Protein 2FK9 (pdb70)

CATH classification: 2.60.40.150

Sequence (140 aa):
HSSGLVPTMKFNGYLRVRIGEAVGLQPTRWSLRHSLFKKGHQLLDPYLTVSVDQVRVGQTSTKQKTNKPTYNEEFCANVTDGGHLELAVFHETPLGYDHFVANCTLQFQELLRTTGASDTFEGWVDLEPEGKVFVVITLT

GO terms:
  GO:1903078 positive regulation of protein localization to plasma membrane (P, TAS)
  GO:0034351 negative regulation of glial cell apoptotic process (P, IMP)
  GO:2000810 regulation of bicellular tight junction assembly (P, IMP)
  GO:0050861 positive regulation of B cell receptor signaling pathway (P, IMP)
  GO:0060252 positive regulation of glial cell proliferation (P, IMP)
  GO:0006468 protein phosphorylation (P, IMP)
  GO:0019899 enzyme binding (F, IPI)
  GO:0004697 diacylglycerol-dependent serine/threonine kinase activity (F, TAS)
  GO:0006468 protein phosphorylation (P, TAS)
  GO:0007165 signal transduction (P, TAS)
  GO:0005829 cytosol (C, TAS)
  GO:0005515 protein binding (F, IPI)
  GO:0004672 protein kinase activity (F, IDA)
  GO:0005737 cytoplasm (C, IDA)
  GO:0005886 plasma membrane (C, IDA)
  GO:0106310 protein serine kinase activity (F, EXP)
  GO:0070062 extracellular exosome (C, HDA)

B-factor: mean 22.93, std 8.93, range [8.43, 63.79]

Foldseek 3Di:
DDPPDVCVAFAFFKKKKWWFKKAWWDDDPVCCVPQVDPPVDRFFQKKKFKDFPPHTFDIFDTHPRHRIDGTRDMTMDGDDRTFWMKIWMWGDGPDDDTHGTWMFIGGVVNVCVVQPVAQWDWAWGATPPTIIITMIMGGD

Structure (mmCIF, N/CA/C/O backbone):
data_2FK9
#
_entry.id   2FK9
#
_cell.length_a   45.007
_cell.length_b   49.404
_cell.length_c   67.508
_cell.angle_alpha   90.00
_cell.angle_beta   90.00
_cell.angle_gamma   90.00
#
_symmetry.space_group_name_H-M   'P 21 21 21'
#
loop_
_entity.id
_entity.type
_entity.pdbx_description
1 polymer 'protein kinase C, eta type'
2 water water
#
loop_
_atom_site.group_PDB
_atom_site.id
_atom_site.type_symbol
_atom_site.label_atom_id
_atom_site.label_alt_id
_atom_site.label_comp_id
_atom_site.label_asym_id
_atom_site.label_entity_id
_atom_site.label_seq_id
_atom_site.pdbx_PDB_ins_code
_atom_site.Cartn_x
_atom_site.Cartn_y
_atom_site.Cartn_z
_atom_site.occupancy
_atom_site.B_iso_or_equiv
_atom_site.auth_seq_id
_atom_site.auth_comp_id
_atom_site.auth_asym_id
_atom_site.auth_atom_id
_atom_site.pdbx_PDB_model_num
ATOM 1 N N . HIS A 1 10 ? 60.796 -9.396 -13.552 1.00 34.97 -9 HIS A N 1
ATOM 2 C CA . HIS A 1 10 ? 60.785 -7.932 -13.210 1.00 34.26 -9 HIS A CA 1
ATOM 3 C C . HIS A 1 10 ? 59.935 -7.117 -14.181 1.00 34.53 -9 HIS A C 1
ATOM 4 O O . HIS A 1 10 ? 60.044 -7.270 -15.420 1.00 32.91 -9 HIS A O 1
ATOM 11 N N . SER A 1 11 ? 59.112 -6.233 -13.621 1.00 32.32 -8 SER A N 1
ATOM 12 C CA . SER A 1 11 ? 58.214 -5.413 -14.410 1.00 35.36 -8 SER A CA 1
ATOM 13 C C . SER A 1 11 ? 58.989 -4.480 -15.289 1.00 37.38 -8 SER A C 1
ATOM 14 O O . SER A 1 11 ? 60.036 -3.969 -14.878 1.00 41.06 -8 SER A O 1
ATOM 17 N N . SER A 1 12 ? 58.501 -4.269 -16.507 1.00 38.25 -7 SER A N 1
ATOM 18 C CA . SER A 1 12 ? 59.029 -3.186 -17.327 1.00 38.56 -7 SER A CA 1
ATOM 19 C C . SER A 1 12 ? 58.034 -2.014 -17.360 1.00 40.36 -7 SER A C 1
ATOM 20 O O . SER A 1 12 ? 58.124 -1.134 -18.222 1.00 42.03 -7 SER A O 1
ATOM 23 N N . GLY A 1 13 ? 57.099 -1.989 -16.413 1.00 39.70 -6 GLY A N 1
ATOM 24 C CA . GLY A 1 13 ? 56.100 -0.925 -16.378 1.00 37.71 -6 GLY A CA 1
ATOM 25 C C . GLY A 1 13 ? 56.430 0.136 -15.346 1.00 37.73 -6 GLY A C 1
ATOM 26 O O . GLY A 1 13 ? 55.529 0.840 -14.871 1.00 36.47 -6 GLY A O 1
ATOM 27 N N . LEU A 1 14 ? 57.723 0.259 -15.008 1.00 37.35 -5 LEU A N 1
ATOM 28 C CA . LEU A 1 14 ? 58.197 1.243 -14.029 1.00 36.27 -5 LEU A CA 1
ATOM 29 C C . LEU A 1 14 ? 57.689 2.652 -14.315 1.00 35.19 -5 LEU A C 1
ATOM 30 O O . LEU A 1 14 ? 57.817 3.152 -15.435 1.00 34.07 -5 LEU A O 1
ATOM 35 N N . VAL A 1 15 ? 57.145 3.280 -13.276 1.00 33.61 -4 VAL A N 1
ATOM 36 C CA . VAL A 1 15 ? 56.608 4.631 -13.310 1.00 32.14 -4 VAL A CA 1
ATOM 37 C C . VAL A 1 15 ? 57.802 5.603 -13.239 1.00 33.67 -4 VAL A C 1
ATOM 38 O O . VAL A 1 15 ? 58.522 5.623 -12.224 1.00 33.61 -4 VAL A O 1
ATOM 42 N N . PRO A 1 16 ? 58.021 6.421 -14.292 1.00 34.46 -3 PRO A N 1
ATOM 43 C CA . PRO A 1 16 ? 59.165 7.356 -14.252 1.00 35.12 -3 PRO A CA 1
ATOM 44 C C . PRO A 1 16 ? 58.948 8.534 -13.291 1.00 36.97 -3 PRO A C 1
ATOM 45 O O . PRO A 1 16 ? 57.803 8.847 -12.945 1.00 36.85 -3 PRO A O 1
ATOM 49 N N . THR A 1 24 ? 49.532 5.365 -9.629 1.00 33.65 5 THR A N 1
ATOM 50 C CA . THR A 1 24 ? 50.832 5.805 -10.211 1.00 33.68 5 THR A CA 1
ATOM 51 C C . THR A 1 24 ? 51.785 6.713 -9.359 1.00 34.00 5 THR A C 1
ATOM 52 O O . THR A 1 24 ? 52.969 6.361 -9.184 1.00 35.14 5 THR A O 1
ATOM 56 N N . MET A 1 25 ? 51.324 7.850 -8.817 1.00 28.00 6 MET A N 1
ATOM 57 C CA . MET A 1 25 ? 52.225 8.634 -7.947 1.00 26.80 6 MET A CA 1
ATOM 58 C C . MET A 1 25 ? 51.591 9.716 -7.059 1.00 22.92 6 MET A C 1
ATOM 59 O O . MET A 1 25 ? 50.497 10.226 -7.329 1.00 22.88 6 MET A O 1
ATOM 64 N N . LYS A 1 26 ? 52.329 10.091 -6.023 1.00 19.45 7 LYS A N 1
A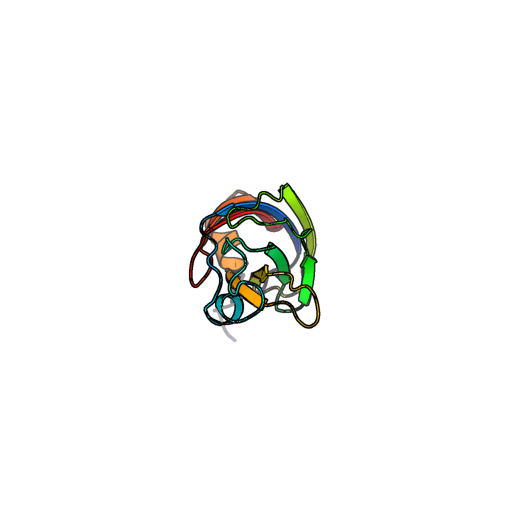TOM 65 C CA . LYS A 1 26 ? 51.864 11.061 -5.029 1.00 19.42 7 LYS A CA 1
ATOM 66 C C . LYS A 1 26 ? 52.670 12.369 -5.161 1.00 18.44 7 LYS A C 1
ATOM 67 O O . LYS A 1 26 ? 53.743 12.373 -5.771 1.00 17.91 7 LYS A O 1
ATOM 73 N N . PHE A 1 27 ? 52.154 13.475 -4.623 1.00 16.10 8 PHE A N 1
ATOM 74 C CA . PHE A 1 27 ? 52.818 14.768 -4.793 1.00 16.82 8 PHE A CA 1
ATOM 75 C C . PHE A 1 27 ? 53.701 15.050 -3.598 1.00 17.42 8 PHE A C 1
ATOM 76 O O . PHE A 1 27 ? 53.267 14.871 -2.466 1.00 18.24 8 PHE A O 1
ATOM 84 N N . ASN A 1 28 ? 54.948 15.448 -3.856 1.00 17.91 9 ASN A N 1
ATOM 85 C CA . ASN A 1 28 ? 55.876 15.857 -2.790 1.00 17.41 9 ASN A CA 1
ATOM 86 C C . ASN A 1 28 ? 56.454 17.180 -3.170 1.00 18.74 9 ASN A C 1
ATOM 87 O O . ASN A 1 28 ? 57.123 17.292 -4.196 1.00 17.60 9 ASN A O 1
ATOM 92 N N . GLY A 1 29 ? 56.178 18.195 -2.368 1.00 17.64 10 GLY A N 1
ATOM 93 C CA . GLY A 1 29 ? 56.606 19.542 -2.710 1.00 20.09 10 GLY A CA 1
ATOM 94 C C . GLY A 1 29 ? 55.878 20.545 -1.853 1.00 20.52 10 GLY A C 1
ATOM 95 O O . GLY A 1 29 ? 55.303 20.197 -0.815 1.00 23.28 10 GLY A O 1
ATOM 96 N N . TYR A 1 30 ? 55.905 21.787 -2.299 1.00 19.42 11 TYR A N 1
ATOM 97 C CA . TYR A 1 30 ? 55.319 22.882 -1.542 1.00 17.53 11 TYR A CA 1
ATOM 98 C C . TYR A 1 30 ? 54.024 23.315 -2.185 1.00 20.28 11 TYR A C 1
ATOM 99 O O . TYR A 1 30 ? 53.922 23.413 -3.410 1.00 19.61 11 TYR A O 1
ATOM 108 N N . LEU A 1 31 ? 53.034 23.577 -1.341 1.00 17.26 12 LEU A N 1
ATOM 109 C CA . LEU A 1 31 ? 51.710 23.995 -1.764 1.00 17.67 12 LEU A CA 1
ATOM 110 C C . LEU A 1 31 ? 51.449 25.434 -1.280 1.00 17.23 12 LEU A C 1
ATOM 111 O O . LEU A 1 31 ? 51.632 25.725 -0.098 1.00 14.62 12 LEU A O 1
ATOM 116 N N . ARG A 1 32 ? 51.024 26.321 -2.184 1.00 12.23 13 ARG A N 1
ATOM 117 C CA . ARG A 1 32 ? 50.482 27.639 -1.783 1.00 14.77 13 ARG A CA 1
ATOM 118 C C . ARG A 1 32 ? 49.093 27.829 -2.341 1.00 16.73 13 ARG A C 1
ATOM 119 O O . ARG A 1 32 ? 48.922 27.758 -3.574 1.00 16.30 13 ARG A O 1
ATOM 127 N N . VAL A 1 33 ? 48.101 28.026 -1.464 1.00 14.51 14 VAL A N 1
ATOM 128 C CA . VAL A 1 33 ? 46.710 28.141 -1.883 1.00 16.34 14 VAL A CA 1
ATOM 129 C C . VAL A 1 33 ? 46.215 29.524 -1.502 1.00 17.43 14 VAL A C 1
ATOM 130 O O . VAL A 1 33 ? 46.304 29.907 -0.300 1.00 18.01 14 VAL A O 1
ATOM 134 N N . ARG A 1 34 ? 45.672 30.244 -2.486 1.00 17.09 15 ARG A N 1
ATOM 135 C CA . ARG A 1 34 ? 45.021 31.518 -2.215 1.00 16.52 15 ARG A CA 1
ATOM 136 C C . ARG A 1 34 ? 43.545 31.385 -2.586 1.00 15.79 15 ARG A C 1
ATOM 137 O O . ARG A 1 34 ? 43.193 30.835 -3.634 1.00 17.75 15 ARG A O 1
ATOM 145 N N . ILE A 1 35 ? 42.689 31.880 -1.680 1.00 16.16 16 ILE A N 1
ATOM 146 C CA . ILE A 1 35 ? 41.243 31.776 -1.825 1.00 16.98 16 ILE A CA 1
ATOM 147 C C . ILE A 1 35 ? 40.748 33.181 -2.107 1.00 15.71 16 ILE A C 1
ATOM 148 O O . ILE A 1 35 ? 40.985 34.128 -1.305 1.00 16.67 16 ILE A O 1
ATOM 153 N N . GLY A 1 36 ? 40.050 33.320 -3.234 1.00 16.02 17 GLY A N 1
ATOM 154 C CA . GLY A 1 36 ? 39.524 34.627 -3.628 1.00 15.26 17 GLY A CA 1
ATOM 155 C C . GLY A 1 36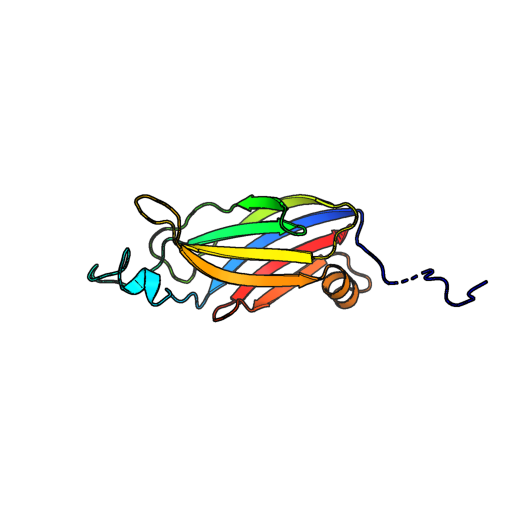 ? 38.093 34.770 -3.120 1.00 19.23 17 GLY A C 1
ATOM 156 O O . GLY A 1 36 ? 37.859 34.748 -1.916 1.00 19.04 17 GLY A O 1
ATOM 157 N N . GLU A 1 37 ? 37.147 34.849 -4.058 1.00 16.31 18 GLU A N 1
ATOM 158 C CA . GLU A 1 37 ? 35.733 34.970 -3.769 1.00 17.01 18 GLU A CA 1
ATOM 159 C C . GLU A 1 37 ? 35.077 33.613 -3.843 1.00 19.30 18 GLU A C 1
ATOM 160 O O . GLU A 1 37 ? 35.474 32.748 -4.648 1.00 18.85 18 GLU A O 1
ATOM 166 N N . ALA A 1 38 ? 34.028 33.444 -3.043 1.00 19.07 19 ALA A N 1
ATOM 167 C CA . ALA A 1 38 ? 33.119 32.325 -3.241 1.00 20.68 19 ALA A CA 1
ATOM 168 C C . ALA A 1 38 ? 31.749 32.891 -3.576 1.00 21.33 19 ALA A C 1
ATOM 169 O O . ALA A 1 38 ? 31.408 34.003 -3.178 1.00 19.40 19 ALA A O 1
ATOM 171 N N . VAL A 1 39 ? 30.978 32.134 -4.350 1.00 17.54 20 VAL A N 1
ATOM 172 C CA . VAL A 1 39 ? 29.648 32.592 -4.748 1.00 19.62 20 VAL A CA 1
ATOM 173 C C . VAL A 1 39 ? 28.690 31.410 -4.713 1.00 21.10 20 VAL A C 1
ATOM 174 O O . VAL A 1 39 ? 29.106 30.232 -4.816 1.00 19.03 20 VAL A O 1
ATOM 178 N N . GLY A 1 40 ? 27.408 31.736 -4.580 1.00 19.01 21 GLY A N 1
ATOM 179 C CA . GLY A 1 40 ? 26.336 30.712 -4.733 1.00 19.36 21 GLY A CA 1
ATOM 180 C C . GLY A 1 40 ? 26.273 29.749 -3.567 1.00 19.50 21 GLY A C 1
ATOM 181 O O . GLY A 1 40 ? 25.764 28.622 -3.726 1.00 17.96 21 GLY A O 1
ATOM 182 N N . LEU A 1 41 ? 26.779 30.156 -2.393 1.00 20.79 22 LEU A N 1
ATOM 183 C CA . LEU A 1 41 ? 26.670 29.267 -1.221 1.00 18.17 22 LEU A CA 1
ATOM 184 C C . LEU A 1 41 ? 25.212 29.133 -0.806 1.00 17.09 22 LEU A C 1
ATOM 185 O O . LEU A 1 41 ? 24.434 30.113 -0.853 1.00 17.74 22 LEU A O 1
ATOM 190 N N . GLN A 1 42 ? 24.858 27.927 -0.354 1.00 12.88 23 GLN A N 1
ATOM 191 C CA . GLN A 1 42 ? 23.477 27.627 0.023 1.00 16.37 23 GLN A CA 1
ATOM 192 C C . GLN A 1 42 ? 23.413 26.988 1.439 1.00 19.12 23 GLN A C 1
ATOM 193 O O . GLN A 1 42 ? 23.962 25.901 1.631 1.00 19.60 23 GLN A O 1
ATOM 199 N N . PRO A 1 43 ? 22.687 27.618 2.392 1.00 19.31 24 PRO A N 1
ATOM 200 C CA . PRO A 1 43 ? 22.487 26.956 3.705 1.00 20.07 24 PRO A CA 1
ATOM 201 C C . PRO A 1 43 ? 21.834 25.605 3.505 1.00 19.91 24 PRO A C 1
ATOM 202 O O . PRO A 1 43 ? 20.946 25.461 2.637 1.00 19.20 24 PRO A O 1
ATOM 206 N N . THR A 1 44 ? 22.234 24.621 4.316 1.00 20.97 25 THR A N 1
ATOM 207 C CA . THR A 1 44 ? 21.586 23.322 4.275 1.00 20.88 25 THR A CA 1
ATOM 208 C C . THR A 1 44 ? 20.240 23.420 4.993 1.00 20.25 25 THR A C 1
ATOM 209 O O . THR A 1 44 ? 19.995 24.365 5.762 1.00 19.16 25 THR A O 1
ATOM 213 N N . ARG A 1 45 ? 19.387 22.415 4.776 1.00 19.12 26 ARG A N 1
ATOM 214 C CA . ARG A 1 45 ? 18.149 22.319 5.537 1.00 16.34 26 ARG A CA 1
ATOM 215 C C . ARG A 1 45 ? 18.457 22.324 7.044 1.00 18.34 26 ARG A C 1
ATOM 216 O O . ARG A 1 45 ? 17.692 22.928 7.819 1.00 15.89 26 ARG A O 1
ATOM 224 N N . TRP A 1 46 ? 19.552 21.655 7.457 1.00 18.83 27 TRP A N 1
ATOM 225 C CA . TRP A 1 46 ? 19.899 21.631 8.895 1.00 20.01 27 TRP A CA 1
ATOM 226 C C . TRP A 1 46 ? 20.085 23.075 9.399 1.00 20.05 27 TRP A C 1
ATOM 227 O O . TRP A 1 46 ? 19.517 23.472 10.434 1.00 19.91 27 TRP A O 1
ATOM 238 N N . SER A 1 47 ? 20.878 23.844 8.671 1.00 17.88 28 SER A N 1
ATOM 239 C CA . SER A 1 47 ? 21.117 25.226 9.076 1.00 18.42 28 SER A CA 1
ATOM 240 C C . SER A 1 47 ? 19.826 26.023 9.077 1.00 18.69 28 SER A C 1
ATOM 241 O O . SER A 1 47 ? 19.604 26.816 10.002 1.00 21.10 28 SER A O 1
ATOM 244 N N . LEU A 1 48 ? 18.962 25.797 8.081 1.00 19.48 29 LEU A N 1
ATOM 245 C CA . LEU A 1 48 ? 17.736 26.582 7.978 1.00 18.65 29 LEU A CA 1
ATOM 246 C C . LEU A 1 48 ? 16.793 26.366 9.166 1.00 20.73 29 LEU A C 1
ATOM 247 O O . LEU A 1 48 ? 15.962 27.240 9.512 1.00 22.63 29 LEU A O 1
ATOM 252 N N . ARG A 1 49 ? 16.862 25.179 9.747 1.00 19.31 30 ARG A N 1
ATOM 253 C CA . ARG A 1 49 ? 15.966 24.803 10.858 1.00 19.26 30 ARG A CA 1
ATOM 254 C C . ARG A 1 49 ? 16.571 25.151 12.220 1.00 18.54 30 ARG A C 1
ATOM 255 O O . ARG A 1 49 ? 15.865 25.072 13.244 1.00 20.54 30 ARG A O 1
ATOM 263 N N . HIS A 1 50 ? 17.845 25.534 12.234 1.00 19.17 31 HIS A N 1
ATOM 264 C CA . HIS A 1 50 ? 18.518 25.808 13.510 1.00 19.93 31 HIS A CA 1
ATOM 265 C C . HIS A 1 50 ? 18.992 27.256 13.483 1.00 20.94 31 HIS A C 1
ATOM 266 O O . HIS A 1 50 ? 18.165 28.191 13.591 1.00 19.78 31 HIS A O 1
ATOM 273 N N . SER A 1 51 ? 20.291 27.461 13.251 1.00 21.12 32 SER A N 1
ATOM 274 C CA . SER A 1 51 ? 20.883 28.797 13.345 1.00 20.43 32 SER A CA 1
ATOM 275 C C . SER A 1 51 ? 20.189 29.817 12.432 1.00 21.85 32 SER A C 1
ATOM 276 O O . SER A 1 51 ? 20.086 31.004 12.772 1.00 21.24 32 SER A O 1
ATOM 279 N N . LEU A 1 52 ? 19.737 29.387 11.265 1.00 19.70 33 LEU A N 1
ATOM 280 C CA . LEU A 1 52 ? 19.084 30.349 10.329 1.00 20.31 33 LEU A CA 1
ATOM 281 C C . LEU A 1 52 ? 17.566 30.233 10.281 1.00 21.53 33 LEU A C 1
ATOM 282 O O . LEU A 1 52 ? 16.937 30.576 9.268 1.00 22.69 33 LEU A O 1
ATOM 287 N N . PHE A 1 53 ? 16.996 29.757 11.392 1.00 20.15 34 PHE A N 1
ATOM 288 C CA . PHE A 1 53 ? 15.539 29.680 11.559 1.00 19.79 34 PHE A CA 1
ATOM 289 C C . PHE A 1 53 ? 14.954 31.005 12.036 1.00 20.31 34 PHE A C 1
ATOM 290 O O . PHE A 1 53 ? 15.323 31.524 13.115 1.00 21.04 34 PHE A O 1
ATOM 298 N N . LYS A 1 54 ? 14.042 31.550 11.215 1.00 18.41 35 LYS A N 1
ATOM 299 C CA . LYS A 1 54 ? 13.279 32.759 11.554 1.00 17.46 35 LYS A CA 1
ATOM 300 C C . LYS A 1 54 ? 14.156 33.931 12.024 1.00 19.09 35 LYS A C 1
ATOM 301 O O . LYS A 1 54 ? 13.859 34.583 13.037 1.00 20.37 35 LYS A O 1
ATOM 307 N N . LYS A 1 55 ? 15.197 34.220 11.260 1.00 15.32 36 LYS A N 1
ATOM 308 C CA . LYS A 1 55 ? 16.068 35.336 11.581 1.00 19.22 36 LYS A CA 1
ATOM 309 C C . LYS A 1 55 ? 15.838 36.613 10.742 1.00 18.72 36 LYS A C 1
ATOM 310 O O . LYS A 1 55 ? 16.535 37.611 10.971 1.00 19.94 36 LYS A O 1
ATOM 316 N N . GLY A 1 56 ? 14.954 36.561 9.742 1.00 16.66 37 GLY A N 1
ATOM 317 C CA . GLY A 1 56 ? 14.776 37.690 8.796 1.00 17.62 37 GLY A CA 1
ATOM 318 C C . GLY A 1 56 ? 15.690 37.607 7.574 1.00 16.80 37 GLY A C 1
ATOM 319 O O . GLY A 1 56 ? 15.633 38.440 6.697 1.00 17.60 37 GLY A O 1
ATOM 320 N N . HIS A 1 57 ? 16.534 36.590 7.531 1.00 15.65 38 HIS A N 1
ATOM 321 C CA . HIS A 1 57 ? 17.466 36.349 6.418 1.00 18.38 38 HIS A CA 1
ATOM 322 C C . HIS A 1 57 ? 17.936 34.865 6.478 1.00 18.24 38 HIS A C 1
ATOM 323 O O . HIS A 1 57 ? 17.780 34.187 7.522 1.00 17.47 38 HIS A O 1
ATOM 330 N N . GLN A 1 58 ? 18.526 34.387 5.384 1.00 15.84 39 GLN A N 1
ATOM 331 C CA . G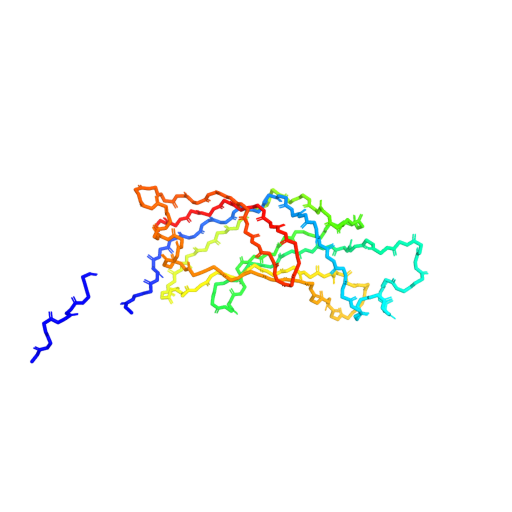LN A 1 58 ? 19.190 33.073 5.325 1.00 17.12 39 GLN A CA 1
ATOM 332 C C . GLN A 1 58 ? 20.569 33.299 4.702 1.00 18.73 39 GLN A C 1
ATOM 333 O O . GLN A 1 58 ? 20.928 32.725 3.664 1.00 19.46 39 GLN A O 1
ATOM 339 N N . LEU A 1 59 ? 21.330 34.206 5.326 1.00 16.41 40 LEU A N 1
ATOM 340 C CA . LEU A 1 59 ? 22.704 34.479 4.889 1.00 15.80 40 LEU A CA 1
ATOM 341 C C . LEU A 1 59 ? 23.596 33.750 5.900 1.00 15.61 40 LEU A C 1
ATOM 342 O O . LEU A 1 59 ? 23.407 33.905 7.120 1.00 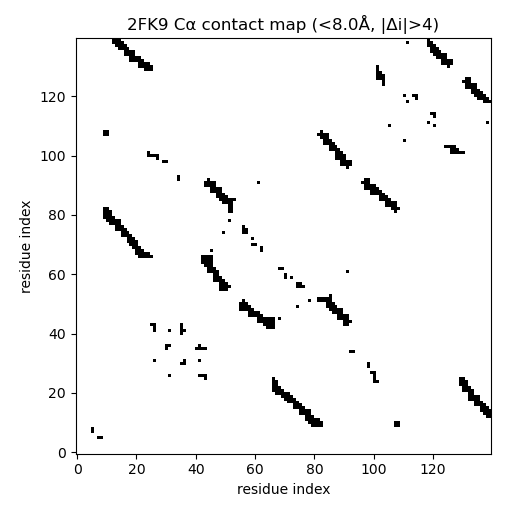20.42 40 LEU A O 1
ATOM 347 N N . LEU A 1 60 ? 24.559 32.998 5.377 1.00 15.54 41 LEU A N 1
ATOM 348 C CA . LEU A 1 60 ? 25.550 32.265 6.159 1.00 16.05 41 LEU A CA 1
ATOM 349 C C . LEU A 1 60 ? 26.556 33.170 6.894 1.00 17.86 41 LEU A C 1
ATOM 350 O O . LEU A 1 60 ? 26.670 34.350 6.583 1.00 18.18 41 LEU A O 1
ATOM 355 N N . ASP A 1 61 ? 27.294 32.589 7.847 1.00 17.24 42 ASP A N 1
ATOM 356 C CA . ASP A 1 61 ? 28.526 33.225 8.362 1.00 17.21 42 ASP A CA 1
ATOM 357 C C . ASP A 1 61 ? 29.662 32.235 7.971 1.00 18.24 42 ASP A C 1
ATOM 358 O O . ASP A 1 61 ? 30.117 31.435 8.805 1.00 17.37 42 ASP A O 1
ATOM 363 N N . PRO A 1 62 ? 30.096 32.281 6.699 1.00 17.89 43 PRO A N 1
ATOM 364 C CA . PRO A 1 62 ? 30.938 31.227 6.167 1.00 16.93 43 PRO A CA 1
ATOM 365 C C . PRO A 1 62 ? 32.432 31.373 6.391 1.00 14.93 43 PRO A C 1
ATOM 366 O O . PRO A 1 62 ? 33.012 32.475 6.291 1.00 17.27 43 PRO A O 1
ATOM 370 N N . TYR A 1 63 ? 33.074 30.229 6.652 1.00 16.96 44 TYR A N 1
ATOM 371 C CA . TYR A 1 63 ? 34.538 30.212 6.540 1.00 17.42 44 TYR A CA 1
ATOM 372 C C . TYR A 1 63 ? 34.896 28.951 5.771 1.00 19.39 44 TYR A C 1
ATOM 373 O O . TYR A 1 63 ? 34.022 28.060 5.580 1.00 17.08 44 TYR A O 1
ATOM 382 N N . LEU A 1 64 ? 36.151 28.868 5.312 1.00 16.84 45 LEU A N 1
ATOM 383 C CA . LEU A 1 64 ? 36.632 27.680 4.607 1.00 15.95 45 LEU A CA 1
ATOM 384 C C . LEU A 1 64 ? 37.855 27.080 5.311 1.00 17.97 45 LEU A C 1
ATOM 385 O O . LEU A 1 64 ? 38.685 27.825 5.808 1.00 17.72 45 LEU A O 1
ATOM 390 N N . THR A 1 65 ? 37.908 25.746 5.393 1.00 17.01 46 THR A N 1
ATOM 391 C CA . THR A 1 65 ? 39.111 25.047 5.791 1.00 16.52 46 THR A CA 1
ATOM 392 C C . THR A 1 65 ? 39.836 24.515 4.564 1.00 17.26 46 THR A C 1
ATOM 393 O O . THR A 1 65 ? 39.233 24.180 3.509 1.00 17.37 46 THR A O 1
ATOM 397 N N . VAL A 1 66 ? 41.155 24.437 4.696 1.00 19.80 47 VAL A N 1
ATOM 398 C CA . VAL A 1 66 ? 41.989 23.912 3.650 1.00 19.65 47 VAL A CA 1
ATOM 399 C C . VAL A 1 66 ? 42.694 22.705 4.280 1.00 22.45 47 VAL A C 1
ATOM 400 O O . VAL A 1 66 ? 43.360 22.842 5.337 1.00 23.39 47 VAL A O 1
ATOM 404 N N . SER A 1 67 ? 42.497 21.536 3.672 1.00 20.71 48 SER 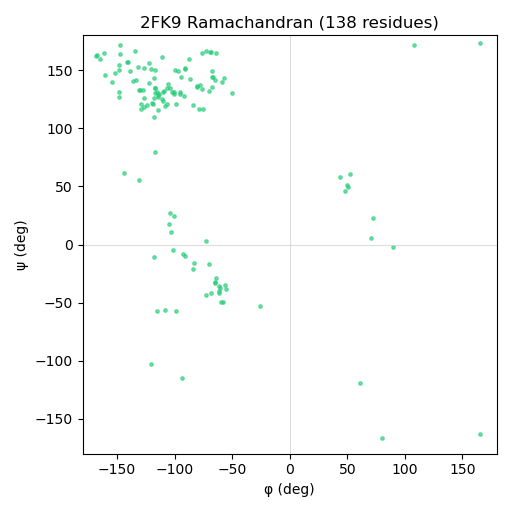A N 1
ATOM 405 C CA . SER A 1 67 ? 43.161 20.296 4.165 1.00 21.84 48 SER A CA 1
ATOM 406 C C . SER A 1 67 ? 43.942 19.585 3.059 1.00 20.17 48 SER A C 1
ATOM 407 O O . SER A 1 67 ? 43.615 19.701 1.870 1.00 19.97 48 SER A O 1
ATOM 410 N N . VAL A 1 68 ? 44.980 18.868 3.461 1.00 20.73 49 VAL A N 1
ATOM 411 C CA . VAL A 1 68 ? 45.786 18.035 2.563 1.00 19.10 49 VAL A CA 1
ATOM 412 C C . VAL A 1 68 ? 45.623 16.612 3.072 1.00 22.84 49 VAL A C 1
ATOM 413 O O . VAL A 1 68 ? 46.072 16.290 4.173 1.00 22.37 49 VAL A O 1
ATOM 417 N N . ASP A 1 69 ? 44.912 15.791 2.303 1.00 19.91 50 ASP A N 1
ATOM 418 C CA . ASP A 1 69 ? 44.583 14.420 2.742 1.00 22.37 50 ASP A CA 1
ATOM 419 C C . ASP A 1 69 ? 44.126 14.401 4.211 1.00 24.68 50 ASP A C 1
ATOM 420 O O . ASP A 1 69 ? 44.720 13.729 5.061 1.00 24.25 50 ASP A O 1
ATOM 425 N N . GLN A 1 70 ? 43.080 15.148 4.502 1.00 25.18 51 GLN A N 1
ATOM 426 C CA . GLN A 1 70 ? 42.426 15.079 5.843 1.00 28.23 51 GLN A CA 1
ATOM 427 C C . GLN A 1 70 ? 43.241 15.676 7.001 1.00 27.62 51 GLN A C 1
ATOM 428 O O . GLN A 1 70 ? 42.824 15.587 8.153 1.00 26.80 51 GLN A O 1
ATOM 434 N N . VAL A 1 71 ? 44.380 16.302 6.703 1.00 25.28 52 VAL A N 1
ATOM 435 C CA . VAL A 1 71 ? 45.103 17.032 7.734 1.00 25.90 52 VAL A CA 1
ATOM 436 C C . VAL A 1 71 ? 44.876 18.521 7.430 1.00 25.30 52 VAL A C 1
ATOM 437 O O . VAL A 1 71 ? 45.217 18.957 6.352 1.00 20.74 52 VAL A O 1
ATOM 441 N N . ARG A 1 72 ? 44.297 19.267 8.372 1.00 23.52 53 ARG A N 1
ATOM 442 C CA . ARG A 1 72 ? 43.982 20.687 8.148 1.00 22.90 53 ARG A CA 1
ATOM 443 C C . ARG A 1 72 ? 45.260 21.503 8.097 1.00 23.37 53 ARG A C 1
ATOM 444 O O . ARG A 1 72 ? 46.106 21.374 8.969 1.00 23.59 53 ARG A O 1
ATOM 452 N N . VAL A 1 73 ? 45.387 22.352 7.088 1.00 19.47 54 VAL A N 1
ATOM 453 C CA . VAL A 1 73 ? 46.571 23.172 6.955 1.00 21.82 54 VAL A CA 1
ATOM 454 C C . VAL A 1 73 ? 46.230 24.665 7.036 1.00 21.09 54 VAL A C 1
ATOM 455 O O . VAL A 1 73 ? 47.129 25.526 7.161 1.00 22.01 54 VAL A O 1
ATOM 459 N N . GLY A 1 74 ? 44.946 24.982 6.995 1.00 16.20 55 GLY A N 1
ATOM 460 C CA . GLY A 1 74 ? 44.523 26.391 7.086 1.00 14.71 55 GLY A CA 1
ATOM 461 C C . GLY A 1 74 ? 43.023 26.555 7.299 1.00 16.01 55 GLY A C 1
ATOM 462 O O . GLY A 1 74 ? 42.250 25.640 7.044 1.00 15.83 55 GLY A O 1
ATOM 463 N N . GLN A 1 75 ? 42.643 27.752 7.752 1.00 16.68 56 GLN A N 1
ATOM 464 C CA . GLN A 1 75 ? 41.256 28.120 7.997 1.00 14.66 56 GLN A CA 1
ATOM 465 C C . GLN A 1 75 ? 41.152 29.579 7.733 1.00 16.52 56 GLN A C 1
ATOM 466 O O . GLN A 1 75 ? 41.937 30.364 8.288 1.00 16.02 56 GLN A O 1
ATOM 472 N N . THR A 1 76 ? 40.193 29.958 6.880 1.00 16.52 57 THR A N 1
ATOM 473 C CA . THR A 1 76 ? 39.957 31.399 6.640 1.00 15.09 57 THR A CA 1
ATOM 474 C C . THR A 1 76 ? 39.287 32.021 7.855 1.00 15.13 57 THR A C 1
ATOM 475 O O . THR A 1 76 ? 38.750 31.323 8.725 1.00 16.37 57 THR A O 1
ATOM 479 N N . SER A 1 77 ? 39.276 33.356 7.893 1.00 14.65 58 SER A N 1
ATOM 480 C CA . SER A 1 77 ? 38.423 34.091 8.850 1.00 15.03 58 SER A CA 1
ATOM 481 C C . SER A 1 77 ? 36.963 33.782 8.491 1.00 16.11 58 SER A C 1
ATOM 482 O O . SER A 1 77 ? 36.676 33.294 7.369 1.00 17.02 58 SER A O 1
ATOM 485 N N . THR A 1 78 ? 36.044 34.090 9.413 1.00 12.33 59 THR A N 1
ATOM 486 C CA . THR A 1 78 ? 34.624 33.926 9.141 1.00 12.03 59 THR A CA 1
ATOM 487 C C . THR A 1 78 ? 34.078 35.254 8.670 1.00 13.45 59 THR A C 1
ATOM 488 O O . THR A 1 78 ? 34.288 36.284 9.361 1.00 14.19 59 THR A O 1
ATOM 492 N N . LYS A 1 79 ? 33.360 35.242 7.545 1.00 13.64 60 LYS A N 1
ATOM 493 C CA . LYS A 1 79 ? 32.684 36.457 7.076 1.00 15.17 60 LYS A CA 1
ATOM 494 C C . LYS A 1 79 ? 31.274 36.479 7.649 1.00 16.08 60 LYS A C 1
ATOM 495 O O . LYS A 1 79 ? 30.709 35.414 7.917 1.00 17.99 60 LYS A O 1
ATOM 501 N N . GLN A 1 80 ? 30.692 37.661 7.845 1.00 12.38 61 GLN A N 1
ATOM 502 C CA . GLN A 1 80 ? 29.388 37.749 8.495 1.00 13.87 61 GLN A CA 1
ATOM 503 C C . GLN A 1 80 ? 28.305 37.946 7.425 1.00 13.84 61 GLN A C 1
ATOM 504 O O . GLN A 1 80 ? 28.426 38.831 6.551 1.00 13.97 61 GLN A O 1
ATOM 510 N N . LYS A 1 81 ? 27.243 37.129 7.522 1.00 12.75 62 LYS A N 1
ATOM 511 C CA . LYS A 1 81 ? 26.006 37.404 6.782 1.00 13.73 62 LYS A CA 1
ATOM 512 C C . LYS A 1 81 ? 26.251 37.630 5.302 1.00 13.33 62 LYS A C 1
ATOM 513 O O . LYS A 1 81 ? 25.922 38.691 4.756 1.00 12.24 62 LYS A O 1
ATOM 519 N N . THR A 1 82 ? 26.794 36.593 4.666 1.00 14.26 63 THR A N 1
ATOM 520 C CA . THR A 1 82 ? 27.004 36.581 3.227 1.00 16.05 63 THR A CA 1
ATOM 521 C C . THR A 1 82 ? 27.023 35.172 2.682 1.00 16.10 63 THR A C 1
ATOM 522 O O . THR A 1 82 ? 27.608 34.244 3.286 1.00 16.46 63 THR A O 1
ATOM 526 N N . ASN A 1 83 ? 26.395 35.019 1.527 1.00 16.78 64 ASN A N 1
ATOM 527 C CA . ASN A 1 83 ? 26.464 33.756 0.777 1.00 14.32 64 ASN A CA 1
ATOM 528 C C . ASN A 1 83 ? 27.437 33.897 -0.392 1.00 14.23 64 ASN A C 1
ATOM 529 O O . ASN A 1 83 ? 27.497 33.037 -1.259 1.00 17.55 64 ASN A O 1
ATOM 534 N N . LYS A 1 84 ? 28.192 35.000 -0.401 1.00 14.73 65 LYS A N 1
ATOM 535 C CA . LYS A 1 84 ? 29.193 35.266 -1.448 1.00 15.68 65 LYS A CA 1
ATOM 536 C C . LYS A 1 84 ? 30.397 35.959 -0.816 1.00 13.75 65 LYS A C 1
ATOM 537 O O . LYS A 1 84 ? 30.747 37.105 -1.189 1.00 15.56 65 LYS A O 1
ATOM 543 N N . PRO A 1 85 ? 31.064 35.267 0.142 1.00 17.25 66 PRO A N 1
ATOM 544 C CA . PRO A 1 85 ? 32.200 35.864 0.882 1.00 17.20 66 PRO A CA 1
ATOM 545 C C . PRO A 1 85 ? 33.379 36.110 -0.028 1.00 16.92 66 PRO A C 1
ATOM 546 O O . PRO A 1 85 ? 33.602 35.328 -0.978 1.00 17.76 66 PRO A O 1
ATOM 550 N N . THR A 1 86 ? 34.092 37.214 0.233 1.00 17.64 67 THR A N 1
ATOM 551 C CA . THR A 1 86 ? 35.360 37.475 -0.384 1.00 17.00 67 THR A CA 1
ATOM 552 C C . THR A 1 86 ? 36.459 37.309 0.657 1.00 19.45 67 THR A C 1
ATOM 553 O O . THR A 1 86 ? 36.490 38.050 1.660 1.00 19.69 67 THR A O 1
ATOM 557 N N . TYR A 1 87 ? 37.375 36.382 0.423 1.00 16.84 68 TYR A N 1
ATOM 558 C CA . TYR A 1 87 ? 38.452 36.138 1.400 1.00 17.21 68 TYR A CA 1
ATOM 559 C C . TYR A 1 87 ? 39.794 36.820 1.077 1.00 17.54 68 TYR A C 1
ATOM 560 O O . TYR A 1 87 ? 40.301 37.605 1.887 1.00 18.23 68 TYR A O 1
ATOM 569 N N . ASN A 1 88 ? 40.353 36.530 -0.102 1.00 15.97 69 ASN A N 1
ATOM 570 C CA . ASN A 1 88 ? 41.732 36.954 -0.431 1.00 14.86 69 ASN A CA 1
ATOM 571 C C . ASN A 1 88 ? 42.686 36.564 0.709 1.00 16.74 69 ASN A C 1
ATOM 572 O O . ASN A 1 88 ? 43.436 37.385 1.204 1.00 16.08 69 ASN A O 1
ATOM 577 N N . GLU A 1 89 ? 42.624 35.291 1.113 1.00 18.51 70 GLU A N 1
ATOM 578 C CA . GLU A 1 89 ? 43.454 34.756 2.201 1.00 17.14 70 GLU A CA 1
ATOM 579 C C . GLU A 1 89 ? 44.304 33.609 1.667 1.00 18.74 70 GLU A C 1
ATOM 580 O O . GLU A 1 89 ? 43.921 32.943 0.685 1.00 18.33 70 GLU A O 1
ATOM 586 N N . GLU A 1 90 ? 45.479 33.413 2.286 1.00 17.43 71 GLU A N 1
ATOM 587 C CA . GLU A 1 90 ? 46.532 32.589 1.652 1.00 16.79 71 GLU A CA 1
ATOM 588 C C . GLU A 1 90 ? 47.103 31.618 2.663 1.00 17.14 71 GLU A C 1
ATOM 589 O O . GLU A 1 90 ? 47.244 31.962 3.864 1.00 15.50 71 GLU A O 1
ATOM 595 N N . PHE A 1 91 ? 47.385 30.394 2.194 1.00 15.86 72 PHE A N 1
ATOM 596 C CA . PHE A 1 91 ? 47.788 29.306 3.113 1.00 16.86 72 PHE A CA 1
ATOM 597 C C . PHE A 1 91 ? 48.908 28.565 2.434 1.00 17.46 72 PHE A C 1
ATOM 598 O O . PHE A 1 91 ? 48.942 28.488 1.203 1.00 17.49 72 PHE A O 1
ATOM 606 N N . CYS A 1 92 ? 49.828 27.998 3.195 1.00 17.38 73 CYS A N 1
ATOM 607 C CA . CYS A 1 92 ? 50.893 27.232 2.543 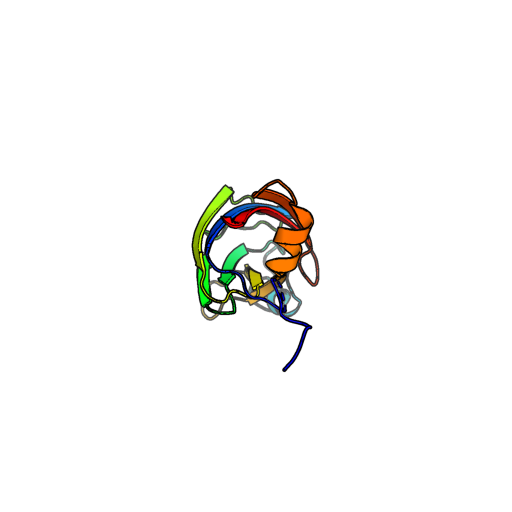1.00 17.98 73 CYS A CA 1
ATOM 608 C C . CYS A 1 92 ? 51.221 25.976 3.372 1.00 18.36 73 CYS A C 1
ATOM 609 O O . CYS A 1 92 ? 50.984 25.943 4.588 1.00 19.46 73 CYS A O 1
ATOM 612 N N . ALA A 1 93 ? 51.790 24.973 2.728 1.00 19.31 74 ALA A N 1
ATOM 613 C CA . ALA A 1 93 ? 52.177 23.744 3.431 1.00 16.72 74 ALA A CA 1
ATOM 614 C C . ALA A 1 93 ? 53.191 22.967 2.634 1.00 15.58 74 ALA A C 1
ATOM 615 O O . ALA A 1 93 ? 53.137 22.925 1.402 1.00 15.94 74 ALA A O 1
ATOM 617 N N . ASN A 1 94 ? 54.089 22.317 3.352 1.00 14.36 75 ASN A N 1
ATOM 618 C CA . ASN A 1 94 ? 54.934 21.291 2.771 1.00 14.94 75 ASN A CA 1
ATOM 619 C C . ASN A 1 94 ? 54.055 20.067 2.611 1.00 16.33 75 ASN A C 1
ATOM 620 O O . ASN A 1 94 ? 53.316 19.724 3.543 1.00 18.79 75 ASN A O 1
ATOM 625 N N . VAL A 1 95 ? 54.098 19.418 1.457 1.00 14.91 76 VAL A N 1
ATOM 626 C CA . VAL A 1 95 ? 53.265 18.247 1.266 1.00 16.68 76 VAL A CA 1
ATOM 627 C C . VAL A 1 95 ? 54.148 17.043 1.044 1.00 17.66 76 VAL A C 1
ATOM 628 O O . VAL A 1 95 ? 55.104 17.128 0.254 1.00 17.72 76 VAL A O 1
ATOM 632 N N . THR A 1 96 ? 53.832 15.929 1.717 1.00 18.17 77 THR A N 1
ATOM 633 C CA . THR A 1 96 ? 54.548 14.658 1.477 1.00 17.35 77 THR A CA 1
ATOM 634 C C . THR A 1 96 ? 53.529 13.557 1.198 1.00 20.48 77 THR A C 1
ATOM 635 O O . THR A 1 96 ? 52.501 13.461 1.884 1.00 16.92 77 THR A O 1
ATOM 639 N N . ASP A 1 97 ? 53.794 12.783 0.140 1.00 19.31 78 ASP A N 1
ATOM 640 C CA . ASP A 1 97 ? 52.884 11.749 -0.355 1.00 21.01 78 ASP A CA 1
ATOM 641 C C . ASP A 1 97 ? 51.430 12.207 -0.512 1.00 21.68 78 ASP A C 1
ATOM 642 O O . ASP A 1 97 ? 50.491 11.490 -0.112 1.00 20.69 78 ASP A O 1
ATOM 647 N N . GLY A 1 98 ? 51.253 13.386 -1.115 1.00 16.55 79 GLY A N 1
ATOM 648 C CA . GLY A 1 98 ? 49.972 14.104 -1.153 1.00 18.68 79 GLY A CA 1
ATOM 649 C C . GLY A 1 98 ? 49.099 13.520 -2.237 1.00 19.71 79 GLY A C 1
ATOM 650 O O . GLY A 1 98 ? 49.584 13.179 -3.334 1.00 18.19 79 GLY A O 1
ATOM 651 N N . GLY A 1 99 ? 47.827 13.330 -1.907 1.00 17.23 80 GLY A N 1
ATOM 652 C CA . GLY A 1 99 ? 46.883 12.753 -2.837 1.00 15.91 80 GLY A CA 1
ATOM 653 C C . GLY A 1 99 ? 45.968 13.884 -3.262 1.00 18.58 80 GLY A C 1
ATOM 654 O O . GLY A 1 99 ? 45.819 14.157 -4.454 1.00 15.54 80 GLY A O 1
ATOM 655 N N . HIS A 1 100 ? 45.338 14.533 -2.296 1.00 17.66 81 HIS A N 1
ATOM 656 C CA . HIS A 1 100 ? 44.445 15.630 -2.669 1.00 20.79 81 HIS A CA 1
ATOM 657 C C . HIS A 1 100 ? 44.358 16.781 -1.679 1.00 17.60 81 HIS A C 1
ATOM 658 O O . HIS A 1 100 ? 44.707 16.648 -0.509 1.00 18.09 81 HIS A O 1
ATOM 665 N N . LEU A 1 101 ? 43.817 17.890 -2.169 1.00 17.36 82 LEU A N 1
ATOM 666 C CA . LEU A 1 101 ? 43.582 19.105 -1.389 1.00 18.90 82 LEU A CA 1
ATOM 667 C C . LEU A 1 101 ? 42.069 19.217 -1.227 1.00 17.98 82 LEU A C 1
ATOM 668 O O . LEU A 1 101 ? 41.342 19.052 -2.205 1.00 17.51 82 LEU A O 1
ATOM 673 N N . GLU A 1 102 ? 41.590 19.448 -0.016 1.00 16.76 83 GLU A N 1
ATOM 674 C CA . GLU A 1 102 ? 40.145 19.575 0.183 1.00 14.38 83 GLU A CA 1
ATOM 675 C C . GLU A 1 102 ? 39.844 20.979 0.646 1.00 15.95 83 GLU A C 1
ATOM 676 O O . GLU A 1 102 ? 40.427 21.442 1.646 1.00 13.97 83 GLU A O 1
ATOM 682 N N . LEU A 1 103 ? 38.862 21.616 -0.005 1.00 15.59 84 LEU A N 1
ATOM 683 C CA . LEU A 1 103 ? 38.386 22.928 0.447 1.00 16.35 84 LEU A CA 1
ATOM 684 C C . LEU A 1 103 ? 36.992 22.687 0.983 1.00 19.38 84 LEU A C 1
ATOM 685 O O . LEU A 1 103 ? 36.164 22.104 0.274 1.00 22.21 84 LEU A O 1
ATOM 690 N N . ALA A 1 104 ? 36.734 23.074 2.226 1.00 16.78 85 ALA A N 1
ATOM 691 C CA . ALA A 1 104 ? 35.418 22.852 2.777 1.00 17.42 85 ALA A CA 1
ATOM 692 C C . ALA A 1 104 ? 34.831 24.111 3.410 1.00 19.22 85 ALA A C 1
ATOM 693 O O . ALA A 1 104 ? 35.514 24.777 4.184 1.00 19.22 85 ALA A O 1
ATOM 695 N N . VAL A 1 105 ? 33.570 24.402 3.091 1.00 17.76 86 VAL A N 1
ATOM 696 C CA . VAL A 1 105 ? 32.894 25.601 3.577 1.00 17.97 86 VAL A CA 1
ATOM 697 C C . VAL A 1 105 ? 31.991 25.217 4.742 1.00 17.75 86 VAL A C 1
ATOM 698 O O . VAL A 1 105 ? 31.179 24.255 4.635 1.00 19.69 86 VAL A O 1
ATOM 702 N N . PHE A 1 106 ? 32.127 25.955 5.860 1.00 17.93 87 PHE A N 1
ATOM 703 C CA . PHE A 1 106 ? 31.266 25.757 7.039 1.00 17.23 87 PHE A CA 1
ATOM 704 C C . PHE A 1 106 ? 30.539 27.073 7.391 1.00 19.41 87 PHE A C 1
ATOM 705 O O . PHE A 1 106 ? 31.013 28.153 7.078 1.00 19.60 87 PHE A O 1
ATOM 713 N N . HIS A 1 107 ? 29.411 26.935 8.068 1.00 18.63 88 HIS A N 1
ATOM 714 C CA . HIS A 1 107 ? 28.681 28.049 8.656 1.00 19.62 88 HIS A CA 1
ATOM 715 C C . HIS A 1 107 ? 29.024 28.125 10.159 1.00 17.66 88 HIS A C 1
ATOM 716 O O . HIS A 1 107 ? 28.840 27.139 10.898 1.00 19.85 88 HIS A O 1
ATOM 723 N N . GLU A 1 108 ? 29.568 29.263 10.596 1.00 18.33 89 GLU A N 1
ATOM 724 C CA . GLU A 1 108 ? 29.890 29.437 12.023 1.00 19.48 89 GLU A CA 1
ATOM 725 C C . GLU A 1 108 ? 28.611 29.680 12.825 1.00 18.60 89 GLU A C 1
ATOM 726 O O . GLU A 1 108 ? 27.899 30.697 12.639 1.00 21.30 89 GLU A O 1
ATOM 732 N N . THR A 1 109 ? 28.329 28.733 13.721 1.00 18.50 90 THR A N 1
ATOM 733 C CA . THR A 1 109 ? 27.169 28.846 14.604 1.00 18.06 90 THR A CA 1
ATOM 734 C C . THR A 1 109 ? 27.508 29.613 15.881 1.00 20.49 90 THR A C 1
ATOM 735 O O . THR A 1 109 ? 28.693 29.662 16.285 1.00 20.48 90 THR A O 1
ATOM 739 N N . PRO A 1 110 ? 26.474 30.158 16.593 1.00 20.25 91 PRO A N 1
ATOM 740 C CA . PRO A 1 110 ? 26.821 30.895 17.841 1.00 19.54 91 PRO A CA 1
ATOM 741 C C . PRO A 1 110 ? 27.510 29.990 18.908 1.00 19.13 91 PRO A C 1
ATOM 742 O O . PRO A 1 110 ? 28.402 30.440 19.637 1.00 19.51 91 PRO A O 1
ATOM 746 N N . LEU A 1 111 ? 27.088 28.738 18.987 1.00 18.50 92 LEU A N 1
ATOM 747 C CA . LEU A 1 111 ? 27.570 27.789 20.015 1.00 17.24 92 LEU A CA 1
ATOM 748 C C . LEU A 1 111 ? 27.562 26.403 19.435 1.00 18.11 92 LEU A C 1
ATOM 749 O O . LEU A 1 111 ? 26.735 26.105 18.564 1.00 20.00 92 LEU A O 1
ATOM 754 N N . GLY A 1 112 ? 28.479 25.559 19.908 1.00 17.00 93 GLY A N 1
ATOM 755 C CA . GLY A 1 112 ? 28.545 24.170 19.477 1.00 20.04 93 GLY A CA 1
ATOM 756 C C . GLY A 1 112 ? 29.242 24.027 18.125 1.00 17.14 93 GLY A C 1
ATOM 757 O O . GLY A 1 112 ? 29.874 24.968 17.601 1.00 19.38 93 GLY A O 1
ATOM 758 N N . TYR A 1 113 ? 29.117 22.855 17.518 1.00 20.13 94 TYR A N 1
ATOM 759 C CA . TYR A 1 113 ? 29.816 22.660 16.252 1.00 19.85 94 TYR A CA 1
ATOM 760 C C . TYR A 1 113 ? 29.230 23.538 15.161 1.00 20.91 94 TYR A C 1
ATOM 761 O O . TYR A 1 113 ? 28.028 23.832 15.166 1.00 20.19 94 TYR A O 1
ATOM 770 N N . ASP A 1 114 ? 30.092 23.921 14.232 1.00 19.75 95 ASP A N 1
ATOM 771 C CA . ASP A 1 114 ? 29.711 24.589 13.008 1.00 21.08 95 ASP A CA 1
ATOM 772 C C . ASP A 1 114 ? 28.966 23.641 12.087 1.00 19.20 95 ASP A C 1
ATOM 773 O O . ASP A 1 114 ? 28.906 22.429 12.359 1.00 22.78 95 ASP A O 1
ATOM 778 N N . HIS A 1 115 ? 28.312 24.187 11.065 1.00 18.50 96 HIS A N 1
ATOM 779 C CA . HIS A 1 115 ? 27.571 23.349 10.101 1.00 19.73 96 HIS A CA 1
ATOM 780 C C . HIS A 1 115 ? 28.255 23.240 8.767 1.00 20.39 96 HIS A C 1
ATOM 781 O O . HIS A 1 115 ? 28.692 24.244 8.203 1.00 19.01 96 HIS A O 1
ATOM 788 N N . PHE A 1 116 ? 28.331 22.014 8.240 1.00 19.10 97 PHE A N 1
ATOM 789 C CA . PHE A 1 116 ? 28.827 21.815 6.868 1.00 19.81 97 PHE A CA 1
ATOM 790 C C . PHE A 1 116 ? 27.978 22.571 5.870 1.00 21.39 97 PHE A C 1
ATOM 791 O O . PHE A 1 116 ? 26.741 22.598 5.987 1.00 22.18 97 PHE A O 1
ATOM 799 N N . VAL A 1 117 ? 28.635 23.176 4.872 1.00 18.16 98 VAL A N 1
ATOM 800 C CA . VAL A 1 117 ? 27.916 23.854 3.752 1.00 17.78 98 VAL A CA 1
ATOM 801 C C . VAL A 1 117 ? 28.182 23.151 2.412 1.00 18.16 98 VAL A C 1
ATOM 802 O O . VAL A 1 117 ? 27.242 22.673 1.747 1.00 19.28 98 VAL A O 1
ATOM 806 N N . ALA A 1 118 ? 29.458 23.046 2.033 1.00 18.94 99 ALA A N 1
ATOM 807 C CA . ALA A 1 118 ? 29.812 22.473 0.723 1.00 20.39 99 ALA A CA 1
ATOM 808 C C . ALA A 1 118 ? 31.314 22.194 0.713 1.00 20.05 99 ALA A C 1
ATOM 809 O O . ALA A 1 118 ? 32.049 22.717 1.570 1.00 20.17 99 ALA A O 1
ATOM 811 N N . ASN A 1 119 ? 31.778 21.367 -0.217 1.00 18.67 100 ASN A N 1
ATOM 812 C CA . ASN A 1 119 ? 33.220 21.130 -0.319 1.00 18.79 100 ASN A CA 1
ATOM 813 C C . ASN A 1 119 ? 33.668 20.876 -1.763 1.00 18.38 100 ASN A C 1
ATOM 814 O O . ASN A 1 119 ? 32.828 20.695 -2.660 1.00 17.58 100 ASN A O 1
ATOM 819 N N . CYS A 1 120 ? 34.984 20.817 -1.974 1.00 21.40 101 CYS A N 1
ATOM 820 C CA . CYS A 1 120 ? 35.570 20.538 -3.305 1.00 20.35 101 CYS A CA 1
ATOM 821 C C . CYS A 1 120 ? 36.848 19.793 -3.013 1.00 21.32 101 CYS A C 1
ATOM 822 O O . CYS A 1 120 ? 37.620 20.249 -2.164 1.00 22.74 101 CYS A O 1
ATOM 825 N N . THR A 1 121 ? 37.088 18.654 -3.695 1.00 21.07 102 THR A N 1
ATOM 826 C CA . THR A 1 121 ? 38.337 17.912 -3.512 1.00 20.20 102 THR A CA 1
ATOM 827 C C . THR A 1 121 ? 39.045 17.995 -4.830 1.00 20.92 102 THR A C 1
ATOM 828 O O . THR A 1 121 ? 38.456 17.653 -5.878 1.00 21.57 102 THR A O 1
ATOM 832 N N . LEU A 1 122 ? 40.291 18.444 -4.764 1.00 18.61 103 LEU A N 1
ATOM 833 C CA . LEU A 1 122 ? 41.147 18.599 -5.928 1.00 18.61 103 LEU A CA 1
ATOM 834 C C . LEU A 1 122 ? 42.301 17.649 -5.825 1.00 20.72 103 LEU A C 1
ATOM 835 O O . LEU A 1 122 ? 43.125 17.757 -4.897 1.00 22.52 103 LEU A O 1
ATOM 840 N N . GLN A 1 123 ? 42.384 16.696 -6.751 1.00 19.12 104 GLN A N 1
ATOM 841 C CA . GLN A 1 123 ? 43.548 15.812 -6.802 1.00 17.56 104 GLN A CA 1
ATOM 842 C C . GLN A 1 123 ? 44.797 16.596 -7.210 1.00 20.17 104 GLN A C 1
ATOM 843 O O . GLN A 1 123 ? 44.744 17.352 -8.181 1.00 18.93 104 GLN A O 1
ATOM 849 N N . PHE A 1 124 ? 45.937 16.377 -6.529 1.00 19.99 105 PHE A N 1
ATOM 850 C CA . PHE A 1 124 ? 47.186 17.072 -6.965 1.00 18.21 105 PHE A CA 1
ATOM 851 C C . PHE A 1 124 ? 47.549 16.679 -8.377 1.00 19.34 105 PHE A C 1
ATOM 852 O O . PHE A 1 124 ? 48.024 17.500 -9.169 1.00 18.28 105 PHE A O 1
ATOM 860 N N . GLN A 1 125 ? 47.326 15.409 -8.733 1.00 19.65 106 GLN A N 1
ATOM 861 C CA . GLN A 1 125 ? 47.657 15.037 -10.129 1.00 19.82 106 GLN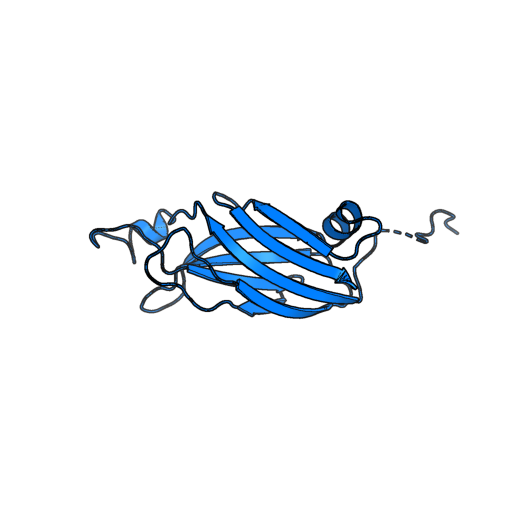 A CA 1
ATOM 862 C C . GLN A 1 125 ? 46.782 15.772 -11.171 1.00 21.25 106 GLN A C 1
ATOM 863 O O . GLN A 1 125 ? 47.270 16.068 -12.269 1.00 20.96 106 GLN A O 1
ATOM 869 N N . GLU A 1 126 ? 45.517 16.065 -10.842 1.00 17.79 107 GLU A N 1
ATOM 870 C CA . GLU A 1 126 ? 44.610 16.808 -11.763 1.00 21.76 107 GLU A CA 1
ATOM 871 C C . GLU A 1 126 ? 45.152 18.241 -11.873 1.00 22.90 107 GLU A C 1
ATOM 872 O O . GLU A 1 126 ? 45.187 18.819 -12.962 1.00 21.57 107 GLU A O 1
ATOM 878 N N . LEU A 1 127 ? 45.584 18.825 -10.741 1.00 22.31 108 LEU A N 1
ATOM 879 C CA . LEU A 1 127 ? 46.203 20.149 -10.808 1.00 21.48 108 LEU A CA 1
ATOM 880 C C . LEU A 1 127 ? 47.450 20.134 -11.695 1.00 23.82 108 LEU A C 1
ATOM 881 O O . LEU A 1 127 ? 47.556 20.942 -12.587 1.00 22.89 108 LEU A O 1
ATOM 886 N N . LEU A 1 128 ? 48.350 19.188 -11.482 1.00 20.93 109 LEU A N 1
ATOM 887 C CA . LEU A 1 128 ? 49.588 19.130 -12.264 1.00 20.79 109 LEU A CA 1
ATOM 888 C C . LEU A 1 128 ? 49.288 18.927 -13.746 1.00 22.21 109 LEU A C 1
ATOM 889 O O . LEU A 1 128 ? 49.946 19.517 -14.638 1.00 22.33 109 LEU A O 1
ATOM 894 N N . ARG A 1 129 ? 48.322 18.059 -14.035 1.00 20.39 110 ARG A N 1
ATOM 895 C CA . ARG A 1 129 ? 47.969 17.803 -15.435 1.00 19.86 110 ARG A CA 1
ATOM 896 C C . ARG A 1 129 ? 47.375 19.045 -16.135 1.00 20.16 110 ARG A C 1
ATOM 897 O O . ARG A 1 129 ? 47.521 19.245 -17.359 1.00 22.52 110 ARG A O 1
ATOM 905 N N . THR A 1 130 ? 46.679 19.850 -15.356 1.00 17.68 111 THR A N 1
ATOM 906 C CA . THR A 1 130 ? 46.011 21.033 -15.885 1.00 16.77 111 THR A CA 1
ATOM 907 C C . THR A 1 130 ? 47.039 22.101 -16.213 1.00 17.69 111 THR A C 1
ATOM 908 O O . THR A 1 130 ? 46.934 22.777 -17.250 1.00 18.99 111 THR A O 1
ATOM 912 N N . THR A 1 131 ? 48.018 22.308 -15.307 1.00 17.76 112 THR A N 1
ATOM 913 C CA . THR A 1 131 ? 48.844 23.496 -15.433 1.00 17.51 112 THR A CA 1
ATOM 914 C C . THR A 1 131 ? 49.992 23.308 -16.417 1.00 17.44 112 THR A C 1
ATOM 915 O O . THR A 1 131 ? 50.521 24.301 -16.940 1.00 18.33 112 THR A O 1
ATOM 919 N N . GLY A 1 132 ? 50.369 22.050 -16.687 1.00 20.02 113 GLY A N 1
ATOM 920 C CA . GLY A 1 132 ? 51.383 21.765 -17.734 1.00 19.86 113 GLY A CA 1
ATOM 921 C C . GLY A 1 132 ? 52.720 22.422 -17.414 1.00 19.61 113 GLY A C 1
ATOM 922 O O . GLY A 1 132 ? 53.306 22.147 -16.352 1.00 18.11 113 GLY A O 1
ATOM 923 N N . ALA A 1 133 ? 53.175 23.324 -18.291 1.00 16.91 114 ALA A N 1
ATOM 924 C CA . ALA A 1 133 ? 54.467 23.997 -18.125 1.00 19.50 114 ALA A CA 1
ATOM 925 C C . ALA A 1 133 ? 54.477 24.995 -16.972 1.00 19.02 114 ALA A C 1
ATOM 926 O O . ALA A 1 133 ? 55.545 25.447 -16.545 1.00 20.03 114 ALA A O 1
ATOM 928 N N . SER A 1 134 ? 53.284 25.371 -16.526 1.00 17.44 115 SER A N 1
ATOM 929 C CA . SER A 1 134 ? 53.101 26.288 -15.421 1.00 19.74 115 SER A CA 1
ATOM 930 C C . SER A 1 134 ? 53.005 25.535 -14.073 1.00 18.89 115 SER A C 1
ATOM 931 O O . SER A 1 134 ? 52.560 24.383 -14.034 1.00 19.25 115 SER A O 1
ATOM 934 N N . ASP A 1 135 ? 53.427 26.192 -12.986 1.00 16.89 116 ASP A N 1
ATOM 935 C CA . ASP A 1 135 ? 53.205 25.654 -11.635 1.00 15.59 116 ASP A CA 1
ATOM 936 C C . ASP A 1 135 ? 51.930 26.150 -10.968 1.00 17.24 116 ASP A C 1
ATOM 937 O O . ASP A 1 135 ? 51.561 25.657 -9.919 1.00 17.29 116 ASP A O 1
ATOM 942 N N . THR A 1 136 ? 51.268 27.114 -11.592 1.00 18.03 117 THR A N 1
ATOM 943 C CA . THR A 1 136 ? 50.112 27.799 -10.976 1.00 17.65 117 THR A CA 1
ATOM 944 C C . THR A 1 136 ? 48.817 27.502 -11.704 1.00 17.78 117 THR A C 1
ATOM 945 O O . THR A 1 136 ? 48.745 27.651 -12.932 1.00 20.03 117 THR A O 1
ATOM 949 N N . PHE A 1 137 ? 47.789 27.097 -10.952 1.00 16.71 118 PHE A N 1
ATOM 950 C CA . PHE A 1 137 ? 46.425 26.972 -11.471 1.00 17.05 118 PHE A CA 1
ATOM 951 C C . PHE A 1 137 ? 45.620 28.188 -10.948 1.00 17.82 118 PHE A C 1
ATOM 952 O O . PHE A 1 137 ? 45.713 28.489 -9.767 1.00 15.70 118 PHE A O 1
ATOM 960 N N . GLU A 1 138 ? 44.831 28.867 -11.786 1.00 13.98 119 GLU A N 1
ATOM 961 C CA . GLU A 1 138 ? 43.936 29.901 -11.278 1.00 15.24 119 GLU A CA 1
ATOM 962 C C . GLU A 1 138 ? 42.593 29.621 -11.880 1.00 18.36 119 GLU A C 1
ATOM 963 O O . GLU A 1 138 ? 42.478 29.444 -13.110 1.00 19.46 119 GLU A O 1
ATOM 969 N N . GLY A 1 139 ? 41.554 29.640 -11.068 1.00 15.50 120 GLY A N 1
ATOM 970 C CA . GLY A 1 139 ? 40.229 29.453 -11.684 1.00 17.37 120 GLY A CA 1
ATOM 971 C C . GLY A 1 139 ? 39.174 29.143 -10.658 1.00 19.03 120 GLY A C 1
ATOM 972 O O . GLY A 1 139 ? 39.463 28.988 -9.449 1.00 17.12 120 GLY A O 1
ATOM 973 N N . TRP A 1 140 ? 37.939 29.095 -11.147 1.00 18.76 121 TRP A N 1
ATOM 974 C CA . TRP A 1 140 ? 36.788 28.751 -10.293 1.00 17.11 121 TRP A CA 1
ATOM 975 C C . TRP A 1 140 ? 36.774 27.233 -10.184 1.00 18.30 121 TRP A C 1
ATOM 976 O O . TRP A 1 140 ? 36.884 26.549 -11.198 1.00 19.98 121 TRP A O 1
ATOM 987 N N . VAL A 1 141 ? 36.563 26.716 -8.972 1.00 18.45 122 VAL A N 1
ATOM 988 C CA . VAL A 1 141 ? 36.311 25.285 -8.778 1.00 18.82 122 VAL A CA 1
ATOM 989 C C . VAL A 1 141 ? 34.919 25.104 -8.182 1.00 18.20 122 VAL A C 1
ATOM 990 O O . VAL A 1 141 ? 34.469 25.926 -7.394 1.00 17.96 122 VAL A O 1
ATOM 994 N N . ASP A 1 142 ? 34.225 24.040 -8.592 1.00 16.33 123 ASP A N 1
ATOM 995 C CA . ASP A 1 142 ? 32.854 23.841 -8.139 1.00 14.63 123 ASP A CA 1
ATOM 996 C C . ASP A 1 142 ? 32.812 23.294 -6.727 1.00 18.05 123 ASP A C 1
ATOM 997 O O . ASP A 1 142 ? 33.559 22.382 -6.401 1.00 20.28 123 ASP A O 1
ATOM 1002 N N . LEU A 1 143 ? 31.906 23.825 -5.894 1.00 16.44 124 LEU A N 1
ATOM 1003 C CA . LEU A 1 143 ? 31.606 23.248 -4.581 1.00 16.94 124 LEU A CA 1
ATOM 1004 C C . LEU A 1 143 ? 30.399 22.323 -4.699 1.00 20.03 124 LEU A C 1
ATOM 1005 O O . LEU A 1 143 ? 29.486 22.578 -5.510 1.00 19.08 124 LEU A O 1
ATOM 1010 N N . GLU A 1 144 ? 30.423 21.233 -3.935 1.00 17.37 125 GLU A N 1
ATOM 1011 C CA . GLU A 1 144 ? 29.308 20.271 -3.908 1.00 16.96 125 GLU A CA 1
ATOM 1012 C C . GLU A 1 144 ? 28.637 20.428 -2.555 1.00 16.36 125 GLU A C 1
ATOM 1013 O O . GLU A 1 144 ? 29.330 20.384 -1.525 1.00 14.75 125 GLU A O 1
ATOM 1019 N N . PRO A 1 145 ? 27.295 20.539 -2.534 1.00 16.51 126 PRO A N 1
ATOM 1020 C CA . PRO A 1 145 ? 26.365 20.347 -3.687 1.00 16.60 126 PRO A CA 1
ATOM 1021 C C . PRO A 1 145 ? 26.174 21.569 -4.606 1.00 15.39 126 PRO A C 1
ATOM 1022 O O . PRO A 1 145 ? 25.664 21.410 -5.736 1.00 16.61 126 PRO A O 1
ATOM 1026 N N . GLU A 1 146 ? 26.563 22.761 -4.148 1.00 16.83 127 GLU A N 1
ATOM 1027 C CA . GLU A 1 146 ? 26.218 24.045 -4.820 1.00 15.81 127 GLU A CA 1
ATOM 1028 C C . GLU A 1 146 ? 27.298 25.058 -4.523 1.00 16.34 127 GLU A C 1
ATOM 1029 O O . GLU A 1 146 ? 27.872 25.040 -3.443 1.00 17.42 127 GLU A O 1
ATOM 1035 N N . GLY A 1 147 ? 27.550 25.962 -5.469 1.00 13.09 128 GLY A N 1
ATOM 1036 C CA . GLY A 1 147 ? 28.502 27.057 -5.246 1.00 14.22 128 GLY A CA 1
ATOM 1037 C C . GLY A 1 147 ? 29.811 26.886 -6.013 1.00 14.47 128 GLY A C 1
ATOM 1038 O O . GLY A 1 147 ? 30.073 25.850 -6.623 1.00 15.55 128 GLY A O 1
ATOM 1039 N N . LYS A 1 148 ? 30.639 27.931 -5.983 1.00 12.83 129 LYS A N 1
ATOM 1040 C CA . LYS A 1 148 ? 31.956 27.868 -6.606 1.00 16.61 129 LYS A CA 1
ATOM 1041 C C . LYS A 1 148 ? 32.898 28.755 -5.819 1.00 17.33 129 LYS A C 1
ATOM 1042 O O . LYS A 1 148 ? 32.457 29.683 -5.138 1.00 13.98 129 LYS A O 1
ATOM 1048 N N . VAL A 1 149 ? 34.182 28.441 -5.894 1.00 14.61 130 VAL A N 1
ATOM 1049 C CA . VAL A 1 149 ? 35.156 29.302 -5.234 1.00 15.95 130 VAL A CA 1
ATOM 1050 C C . VAL A 1 149 ? 36.347 29.538 -6.163 1.00 15.96 130 VAL A C 1
ATOM 1051 O O . VAL A 1 149 ? 36.770 28.628 -6.864 1.00 16.22 130 VAL A O 1
ATOM 1055 N N . PHE A 1 150 ? 36.869 30.756 -6.164 1.00 12.87 131 PHE A N 1
ATOM 1056 C CA . PHE A 1 150 ? 37.984 31.089 -7.037 1.00 11.40 131 PHE A CA 1
ATOM 1057 C C . PHE A 1 150 ? 39.270 30.855 -6.271 1.00 13.14 131 PHE A C 1
ATOM 1058 O O . PHE A 1 150 ? 39.428 31.357 -5.128 1.00 14.12 131 PHE A O 1
ATOM 1066 N N . VAL A 1 151 ? 40.195 30.089 -6.868 1.00 13.66 132 VAL A N 1
ATOM 1067 C CA . VAL A 1 151 ? 41.421 29.740 -6.168 1.00 14.77 132 VAL A CA 1
ATOM 1068 C C . VAL A 1 151 ? 42.617 29.977 -7.036 1.00 14.36 132 VAL A C 1
ATOM 1069 O O . VAL A 1 151 ? 42.511 29.968 -8.248 1.00 15.17 132 VAL A O 1
ATOM 1073 N N . VAL A 1 152 ? 43.755 30.239 -6.394 1.00 13.28 133 VAL A N 1
ATOM 1074 C CA . VAL A 1 152 ? 45.034 30.261 -7.109 1.00 13.46 133 VAL A CA 1
A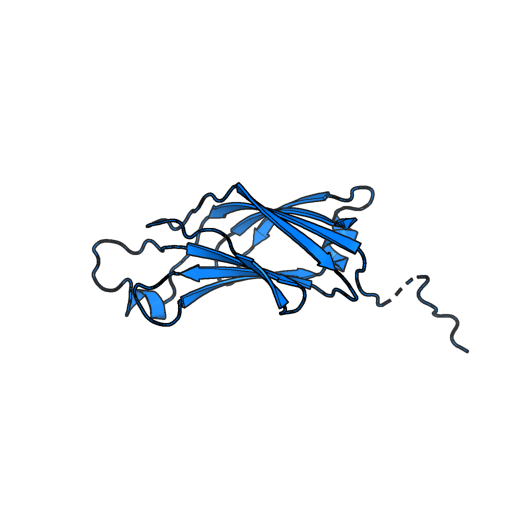TOM 1075 C C . VAL A 1 152 ? 45.923 29.306 -6.321 1.00 12.99 133 VAL A C 1
ATOM 1076 O O . VAL A 1 152 ? 46.203 29.545 -5.104 1.00 14.44 133 VAL A O 1
ATOM 1080 N N . ILE A 1 153 ? 46.358 28.250 -7.000 1.00 13.96 134 ILE A N 1
ATOM 1081 C CA . ILE A 1 153 ? 47.072 27.166 -6.311 1.00 14.01 134 ILE A CA 1
ATOM 1082 C C . ILE A 1 153 ? 48.397 26.939 -7.021 1.00 15.41 134 ILE A C 1
ATOM 1083 O O . ILE A 1 153 ? 48.409 26.699 -8.222 1.00 16.14 134 ILE A O 1
ATOM 1088 N N . THR A 1 154 ? 49.496 26.990 -6.260 1.00 14.69 135 THR A N 1
ATOM 1089 C CA . THR A 1 154 ? 50.832 26.796 -6.849 1.00 13.77 135 THR A CA 1
ATOM 1090 C C . THR A 1 154 ? 51.432 25.549 -6.235 1.00 13.49 135 THR A C 1
ATOM 1091 O O . THR A 1 154 ? 51.436 25.407 -5.024 1.00 14.31 135 THR A O 1
ATOM 1095 N N . LEU A 1 155 ? 51.939 24.669 -7.071 1.00 12.50 136 LEU A N 1
ATOM 1096 C CA . LEU A 1 155 ? 52.587 23.433 -6.636 1.00 12.11 136 LEU A CA 1
ATOM 1097 C C . LEU A 1 155 ? 54.018 23.508 -7.131 1.00 14.93 136 LEU A C 1
ATOM 1098 O O . LEU A 1 155 ? 54.251 23.634 -8.346 1.00 15.56 136 LEU A O 1
ATOM 1103 N N . THR A 1 156 ? 54.975 23.443 -6.207 1.00 14.62 137 THR A N 1
ATOM 1104 C CA . THR A 1 156 ? 56.390 23.517 -6.584 1.00 16.10 137 THR A CA 1
ATOM 1105 C C . THR A 1 156 ? 57.191 22.332 -6.076 1.00 17.93 137 THR A C 1
ATOM 1106 O O . THR A 1 156 ? 56.963 21.907 -4.948 1.00 18.20 137 THR A O 1
#

Secondary structure (DSSP, 8-state):
--S-------EEEEEEEEEEEEE-----HHHHHTTTSSSS-----EEEEEEETTEEEEEPPPPSS-SS-EEEEEEEEEEEEE-EEEEEEEEPPSSSS-EEEEEEEEEHHHHHHHHTT-SEEEEEEE-BSS-EEEEEEEE-

Radius of gyration: 17.14 Å; Cα contacts (8 Å, |Δi|>4): 322; chains: 1; bounding box: 48×46×38 Å

Solvent-accessible surface area: 8428 Å² total; per-residue (Å²): 242,88,119,59,152,77,156,142,96,122,17,90,24,83,1,100,0,53,1,11,82,1,37,47,7,87,10,43,205,156,0,65,154,82,25,7,79,174,108,85,45,97,71,0,24,0,19,0,15,0,16,16,40,137,99,164,50,13,102,4,57,42,65,148,101,28,35,140,2,65,14,107,41,122,29,68,14,120,5,110,99,1,12,35,0,42,0,6,2,49,4,78,12,120,164,68,209,48,25,95,2,1,39,11,61,21,74,0,35,89,9,66,178,91,24,58,122,54,77,46,38,119,14,105,14,104,4,109,99,79,22,78,0,61,0,31,2,10,8,92

Nearest PDB structures (foldseek):
  2fk9-assembly1_A  TM=1.007E+00  e=2.441E-28  Homo sapiens
  1gmi-assembly1_A  TM=9.434E-01  e=2.090E-17  Rattus rattus
  7a1r-assembly2_B  TM=8.551E-01  e=4.315E-08  Trypanosoma brucei equiperdum
  7jof-assembly1_A  TM=7.470E-01  e=4.255E-07  Homo sapiens
  5iz5-assembly1_A  TM=7.712E-01  e=2.215E-06  Homo sapiens

Organism: Homo sapiens (NCBI:txid9606)

InterPro domains:
  IPR000008 C2 domain [PF00168] (10-116)
  IPR000008 C2 domain [PS50004] (1-118)
  IPR000008 C2 domain [SM00239] (11-117)
  IPR000719 Protein kinase domain [PF00069] (355-614)
  IPR000719 Protein kinase domain [PS50011] (355-614)
  IPR000719 Protein kinase domain [SM00220] (355-614)
  IPR000961 AGC-kinase, C-terminal [PS51285] (615-683)
  IPR000961 AGC-kinase, C-terminal [SM00133] (615-678)
  IPR002219 Protein kinase C-like, phorbol ester/diacylglycerol-binding domain [PF00130] (172-225)
  IPR002219 Protein kinase C-like, phorbol ester/diacylglycerol-binding domain [PF00130] (246-297)
  IPR002219 Protein kinase C-like, phorbol ester/diacylglycerol-binding domain [PS00479] (246-295)
  IPR002219 Protein kinase C-like, phorbol ester/diacylglycerol-binding domain [PS50081] (171-222)
  IPR002219 Protein kinase C-like, phorbol ester/diacylglycerol-binding domain [PS50081] (245-295)
  IPR002219 Protein kinase C-like, phorbol ester/diacylglycerol-binding domain [SM00109] (172-222)
  IPR002219 Protein kinase C-like, phorbol ester/diacylglycerol-binding domain [SM00109] (246-295)
  IPR008271 Serine/threonine-protein kinase, active site [PS00108] (475-487)
  IPR011009 Protein kinase-like domain superfamily [SSF56112] (352-677)
  IPR014376 Protein kinase C, delta/epsilon/eta/theta types [PIRSF000551] (6-682)
  IPR017441 Protein kinase, ATP binding site [PS00107] (361-384)
  IPR017892 Protein kinase, C-terminal [PF00433] (635-676)